Protein AF-A0A524A726-F1 (afdb_monomer_lite)

Radius of gyration: 12.78 Å; chains: 1; bounding box: 29×27×36 Å

Structure (mmCIF, N/CA/C/O backbone):
data_AF-A0A524A726-F1
#
_entry.id   AF-A0A524A726-F1
#
loop_
_atom_site.group_PDB
_atom_site.id
_atom_site.type_symbol
_atom_site.label_atom_id
_atom_site.label_alt_id
_atom_site.label_comp_id
_atom_site.label_asym_id
_atom_site.label_entity_id
_atom_site.label_seq_id
_atom_site.pdbx_PDB_ins_code
_atom_site.Cartn_x
_atom_site.Cartn_y
_atom_site.Cartn_z
_atom_site.occupancy
_atom_site.B_iso_or_equiv
_atom_site.auth_seq_id
_atom_site.auth_comp_id
_atom_site.auth_asym_id
_atom_site.auth_atom_id
_atom_site.pdbx_PDB_model_num
ATOM 1 N N . MET A 1 1 ? -16.306 0.567 -4.674 1.00 69.06 1 MET A N 1
ATOM 2 C CA . MET A 1 1 ? -15.449 -0.622 -4.891 1.00 69.06 1 MET A CA 1
ATOM 3 C C . MET A 1 1 ? -14.957 -1.113 -3.541 1.00 69.06 1 MET A C 1
ATOM 5 O O . MET A 1 1 ? -14.835 -0.290 -2.642 1.00 69.06 1 MET A O 1
ATOM 9 N N . ARG A 1 2 ? -14.748 -2.424 -3.385 1.00 92.62 2 ARG A N 1
ATOM 10 C CA . ARG A 1 2 ? -14.305 -3.052 -2.129 1.00 92.62 2 ARG A CA 1
ATOM 11 C C . ARG A 1 2 ? -12.789 -2.890 -1.962 1.00 92.62 2 ARG A C 1
ATOM 13 O O . ARG A 1 2 ? -12.077 -2.909 -2.963 1.00 92.62 2 ARG A O 1
ATOM 20 N N . LEU A 1 3 ? -12.311 -2.739 -0.728 1.00 97.06 3 LEU A N 1
ATOM 21 C CA . LEU A 1 3 ? -10.880 -2.782 -0.417 1.00 97.06 3 LEU A CA 1
ATOM 22 C C . LEU A 1 3 ? -10.323 -4.203 -0.638 1.00 97.06 3 LEU A C 1
ATOM 24 O O . LEU A 1 3 ? -11.043 -5.177 -0.389 1.00 97.06 3 LEU A O 1
ATOM 28 N N . PRO A 1 4 ? -9.075 -4.350 -1.118 1.00 97.31 4 PRO A N 1
ATOM 29 C CA . PRO A 1 4 ? -8.461 -5.663 -1.245 1.00 97.31 4 PRO A CA 1
ATOM 30 C C . PRO A 1 4 ? -8.138 -6.216 0.144 1.00 97.31 4 PRO A C 1
ATOM 32 O O . PRO 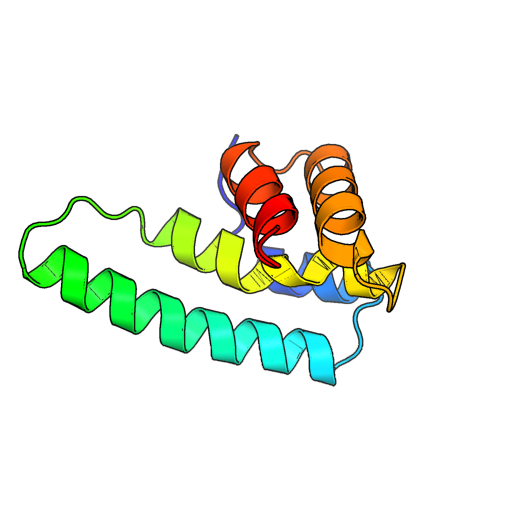A 1 4 ? -7.522 -5.538 0.965 1.00 97.31 4 PRO A O 1
ATOM 35 N N . GLY A 1 5 ? -8.518 -7.467 0.398 1.00 97.69 5 GLY A N 1
ATOM 36 C CA . GLY A 1 5 ? -8.083 -8.164 1.610 1.00 97.69 5 GLY A CA 1
ATOM 37 C C . GLY A 1 5 ? -6.595 -8.525 1.545 1.00 97.69 5 GLY A C 1
ATOM 38 O O . GLY A 1 5 ? -5.999 -8.551 0.467 1.00 97.69 5 GLY A O 1
ATOM 39 N N . ARG A 1 6 ? -5.993 -8.898 2.681 1.00 98.19 6 ARG A N 1
ATOM 40 C CA . ARG A 1 6 ? -4.563 -9.250 2.770 1.00 98.19 6 ARG A CA 1
ATOM 41 C C . ARG A 1 6 ? -4.086 -10.220 1.683 1.00 98.19 6 ARG A C 1
ATOM 43 O O . ARG A 1 6 ? -3.090 -9.964 1.013 1.00 98.19 6 ARG A O 1
ATOM 50 N N . GLY A 1 7 ? -4.789 -11.338 1.493 1.00 98.19 7 GLY A N 1
ATOM 51 C CA . GLY A 1 7 ? -4.412 -12.344 0.492 1.00 98.19 7 GLY A CA 1
ATOM 52 C C . GLY A 1 7 ? -4.449 -11.808 -0.942 1.00 98.19 7 GLY A C 1
ATOM 53 O O . GLY A 1 7 ? -3.565 -12.116 -1.739 1.00 98.19 7 GLY A O 1
ATOM 54 N N . GLU A 1 8 ? -5.432 -10.959 -1.247 1.00 98.31 8 GLU A N 1
ATOM 55 C CA . GLU A 1 8 ? -5.577 -10.296 -2.545 1.00 98.31 8 GLU A CA 1
ATOM 56 C C . GLU A 1 8 ? -4.445 -9.287 -2.770 1.00 98.31 8 GLU A C 1
ATOM 58 O O . GLU A 1 8 ? -3.775 -9.345 -3.798 1.00 98.31 8 GLU A O 1
ATOM 63 N N . ALA A 1 9 ? -4.141 -8.447 -1.776 1.00 98.62 9 ALA A N 1
ATOM 64 C CA . ALA A 1 9 ? -3.034 -7.494 -1.831 1.00 98.62 9 ALA A CA 1
ATOM 65 C C . ALA A 1 9 ? -1.673 -8.188 -2.043 1.00 98.62 9 ALA A C 1
ATOM 67 O O . ALA A 1 9 ? -0.890 -7.791 -2.907 1.00 98.62 9 ALA A O 1
ATOM 68 N N . LEU A 1 10 ? -1.408 -9.283 -1.324 1.00 98.62 10 LEU A N 1
ATOM 69 C CA . LEU A 1 10 ? -0.190 -10.078 -1.516 1.00 98.62 10 LEU A CA 1
ATOM 70 C C . LEU A 1 10 ? -0.148 -10.764 -2.888 1.00 98.62 10 LEU A C 1
ATOM 72 O O . LEU A 1 10 ? 0.928 -10.899 -3.474 1.00 98.62 10 LEU A O 1
ATOM 76 N N . GLY A 1 11 ? -1.299 -11.199 -3.403 1.00 98.62 11 GLY A N 1
ATOM 77 C CA . GLY A 1 11 ? -1.432 -11.723 -4.761 1.00 98.62 11 GLY A CA 1
ATOM 78 C C . GLY A 1 11 ? -1.100 -10.668 -5.817 1.00 98.62 11 GLY A C 1
ATOM 79 O O . GLY A 1 11 ? -0.351 -10.959 -6.748 1.00 98.62 11 GLY A O 1
ATOM 80 N N . ILE A 1 12 ? -1.573 -9.434 -5.624 1.00 98.62 12 ILE A N 1
ATOM 81 C CA . ILE A 1 12 ? -1.292 -8.290 -6.499 1.00 98.62 12 ILE A CA 1
ATOM 82 C C . ILE A 1 12 ? 0.210 -7.991 -6.543 1.00 98.62 12 ILE A C 1
ATOM 84 O O . ILE A 1 12 ? 0.765 -7.901 -7.636 1.00 98.62 12 ILE A O 1
ATOM 88 N N . LEU A 1 13 ? 0.896 -7.911 -5.395 1.00 98.69 13 LEU A N 1
ATOM 89 C CA . LEU A 1 13 ? 2.351 -7.681 -5.363 1.00 98.69 13 LEU A CA 1
ATOM 90 C C . LEU A 1 13 ? 3.118 -8.759 -6.140 1.00 98.69 13 LEU A C 1
ATOM 92 O O . LEU A 1 13 ? 3.993 -8.450 -6.948 1.00 98.69 13 LEU A O 1
ATOM 96 N N . ARG A 1 14 ? 2.780 -10.036 -5.919 1.00 98.50 14 ARG A N 1
ATOM 97 C CA . ARG A 1 14 ? 3.429 -11.159 -6.616 1.00 98.50 14 ARG A CA 1
ATOM 98 C C . ARG A 1 14 ? 3.141 -11.120 -8.117 1.00 98.50 14 ARG A C 1
ATOM 100 O O . ARG A 1 14 ? 4.063 -11.286 -8.909 1.00 98.50 14 ARG A O 1
ATOM 107 N N . GLY A 1 15 ? 1.889 -10.870 -8.502 1.00 98.38 15 GLY A N 1
ATOM 108 C CA . GLY A 1 15 ? 1.470 -10.750 -9.901 1.00 98.38 15 GLY A CA 1
ATOM 109 C C . GLY A 1 15 ? 2.096 -9.553 -10.621 1.00 98.38 15 GLY A C 1
ATOM 110 O O . GLY A 1 15 ? 2.336 -9.620 -11.822 1.00 98.38 15 GLY A O 1
ATOM 111 N N . ALA A 1 16 ? 2.426 -8.490 -9.886 1.00 97.56 16 ALA A N 1
ATOM 112 C CA . ALA A 1 16 ? 3.133 -7.320 -10.394 1.00 97.56 16 ALA A CA 1
ATOM 113 C C . ALA A 1 16 ? 4.646 -7.533 -10.578 1.00 97.56 16 ALA A C 1
ATOM 115 O O . ALA A 1 16 ? 5.313 -6.644 -11.098 1.00 97.56 16 ALA A O 1
ATOM 116 N N . GLY A 1 17 ? 5.194 -8.682 -10.165 1.00 97.69 17 GLY A N 1
ATOM 117 C CA . GLY A 1 17 ? 6.623 -8.982 -10.273 1.00 97.69 17 GLY A CA 1
ATOM 118 C C . GLY A 1 17 ? 7.464 -8.522 -9.079 1.00 97.69 17 GLY A C 1
ATOM 119 O O . GLY A 1 17 ? 8.692 -8.577 -9.150 1.00 97.69 17 GLY A O 1
ATOM 120 N N . CYS A 1 18 ? 6.850 -8.100 -7.966 1.00 98.12 18 CYS A N 1
ATOM 121 C CA . CYS A 1 18 ? 7.601 -7.744 -6.763 1.00 98.12 18 CYS A CA 1
ATOM 122 C C . CYS A 1 18 ? 8.344 -8.970 -6.206 1.00 98.12 18 CYS A C 1
ATOM 124 O O . CYS A 1 18 ? 7.758 -10.024 -5.942 1.00 98.12 18 CYS A O 1
ATOM 126 N N . GLY A 1 19 ? 9.653 -8.822 -5.987 1.00 97.56 19 GLY A N 1
ATOM 127 C CA . GLY A 1 19 ? 10.483 -9.879 -5.413 1.00 97.56 19 GLY A CA 1
ATOM 128 C C . GLY A 1 19 ? 10.069 -10.247 -3.984 1.00 97.56 19 GLY A C 1
ATOM 129 O O . GLY A 1 19 ? 9.470 -9.449 -3.264 1.00 97.56 19 GLY A O 1
ATOM 130 N N . ARG A 1 20 ? 10.450 -11.450 -3.526 1.00 98.00 20 ARG A N 1
ATOM 131 C CA . ARG A 1 20 ? 10.097 -11.950 -2.177 1.00 98.00 20 ARG A CA 1
ATOM 132 C C . ARG A 1 20 ? 10.484 -10.988 -1.048 1.00 98.00 20 ARG A C 1
ATOM 134 O O . ARG A 1 20 ? 9.751 -10.898 -0.073 1.00 98.00 20 ARG A O 1
ATOM 141 N N . GLY A 1 21 ? 11.609 -10.282 -1.190 1.00 98.38 21 GLY A N 1
ATOM 142 C CA . GLY A 1 21 ? 12.056 -9.285 -0.215 1.00 98.38 21 GLY A CA 1
ATOM 143 C C . GLY A 1 21 ? 11.111 -8.087 -0.104 1.00 98.38 21 GLY A C 1
ATOM 144 O O . GLY A 1 21 ? 10.810 -7.671 1.006 1.00 98.38 21 GLY A O 1
ATOM 145 N N . VAL A 1 22 ? 10.583 -7.595 -1.232 1.00 98.25 22 VAL A N 1
ATOM 146 C CA . VAL A 1 22 ? 9.588 -6.507 -1.253 1.00 98.25 22 VAL A CA 1
ATOM 147 C C . VAL A 1 22 ? 8.283 -6.977 -0.623 1.00 98.25 22 VAL A C 1
ATOM 149 O O . VAL A 1 22 ? 7.755 -6.307 0.251 1.00 98.25 22 VAL A O 1
ATOM 152 N N . VAL A 1 23 ? 7.796 -8.166 -0.999 1.00 98.69 23 VAL A N 1
ATOM 153 C CA . VAL A 1 23 ? 6.565 -8.725 -0.413 1.00 98.69 23 VAL A CA 1
ATOM 154 C C . VAL A 1 23 ? 6.697 -8.859 1.107 1.00 98.69 23 VAL A C 1
ATOM 156 O O . VAL A 1 23 ? 5.820 -8.408 1.835 1.00 98.69 23 VAL A O 1
ATOM 159 N N . PHE A 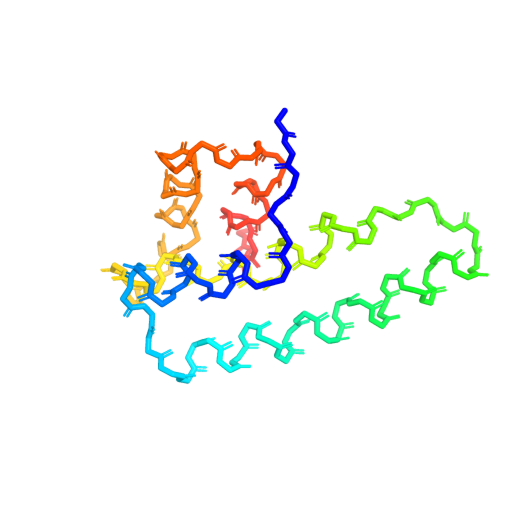1 24 ? 7.815 -9.413 1.587 1.00 98.62 24 PHE A N 1
ATOM 160 C CA . PHE A 1 24 ? 8.079 -9.543 3.020 1.00 98.62 24 PHE A CA 1
ATOM 161 C C . PHE A 1 24 ? 8.174 -8.181 3.723 1.00 98.62 24 PHE A C 1
ATOM 163 O O . PHE A 1 24 ? 7.615 -8.009 4.803 1.00 98.62 24 PHE A O 1
ATOM 170 N N . HIS A 1 25 ? 8.840 -7.201 3.107 1.00 98.38 25 HIS A N 1
ATOM 171 C CA . HIS A 1 25 ? 8.892 -5.824 3.606 1.00 98.38 25 HIS A CA 1
ATOM 172 C C . HIS A 1 25 ? 7.488 -5.230 3.764 1.00 98.38 25 HIS A C 1
ATOM 174 O O . HIS A 1 25 ? 7.138 -4.784 4.855 1.00 98.38 25 HIS A O 1
ATOM 180 N N . CYS A 1 26 ? 6.646 -5.311 2.732 1.00 98.56 26 CYS A N 1
ATOM 181 C CA . CYS A 1 26 ? 5.269 -4.825 2.791 1.00 98.56 26 CYS A CA 1
ATOM 182 C C . CYS A 1 26 ? 4.450 -5.511 3.897 1.00 98.56 26 CYS A C 1
ATOM 184 O O . CYS A 1 26 ? 3.690 -4.845 4.597 1.00 98.56 26 CYS A O 1
ATOM 186 N N . GLU A 1 27 ? 4.628 -6.821 4.107 1.00 98.62 27 GLU A N 1
ATOM 187 C CA . GLU A 1 27 ? 3.977 -7.542 5.209 1.00 98.62 27 GLU A CA 1
ATOM 188 C C . GLU A 1 27 ? 4.391 -7.006 6.583 1.00 98.62 27 GLU A C 1
ATOM 190 O O . GLU A 1 27 ? 3.528 -6.787 7.434 1.00 98.62 27 GLU A O 1
ATOM 195 N N . ARG A 1 28 ? 5.689 -6.755 6.797 1.00 98.75 28 ARG A N 1
ATOM 196 C CA . ARG A 1 28 ? 6.207 -6.181 8.051 1.00 98.75 28 ARG A CA 1
ATOM 197 C C . ARG A 1 28 ? 5.708 -4.754 8.277 1.00 98.75 28 ARG A C 1
ATOM 199 O O . ARG A 1 28 ? 5.342 -4.408 9.398 1.00 98.75 28 ARG A O 1
ATOM 206 N N . VAL A 1 29 ? 5.659 -3.934 7.226 1.00 98.50 29 VAL A N 1
ATOM 207 C CA . VAL A 1 29 ? 5.109 -2.571 7.304 1.00 98.50 29 VAL A CA 1
ATOM 208 C C . VAL A 1 29 ? 3.626 -2.612 7.669 1.00 98.50 29 VAL A C 1
ATOM 210 O O . VAL A 1 29 ? 3.208 -1.859 8.544 1.00 98.50 29 VAL A O 1
ATOM 213 N N . ALA A 1 30 ? 2.845 -3.521 7.079 1.00 98.69 30 ALA A N 1
ATOM 214 C CA . ALA A 1 30 ? 1.431 -3.684 7.410 1.00 98.69 30 ALA A CA 1
ATOM 215 C C . ALA A 1 30 ? 1.205 -4.088 8.876 1.00 98.69 30 ALA A C 1
ATOM 217 O O . ALA A 1 30 ? 0.322 -3.535 9.527 1.00 98.69 30 ALA A O 1
ATOM 218 N N . GLU A 1 31 ? 2.033 -4.982 9.428 1.00 98.69 31 GLU A N 1
ATOM 219 C CA . GLU A 1 31 ? 1.985 -5.348 10.853 1.00 98.69 31 GLU A CA 1
ATOM 220 C C . GLU A 1 31 ? 2.215 -4.130 11.765 1.00 98.69 31 GLU A C 1
ATOM 222 O O . GLU A 1 31 ? 1.473 -3.909 12.725 1.00 98.69 31 GLU A O 1
ATOM 227 N N . VAL A 1 32 ? 3.218 -3.302 11.451 1.00 98.81 32 VAL A N 1
ATOM 228 C CA . VAL A 1 32 ? 3.510 -2.083 12.220 1.00 98.81 32 VAL A CA 1
ATOM 229 C C . VAL A 1 32 ? 2.397 -1.046 12.063 1.00 98.81 32 VAL A C 1
ATOM 231 O O . VAL A 1 32 ? 1.971 -0.463 13.060 1.00 98.81 32 VAL A O 1
ATOM 234 N N . ALA A 1 33 ? 1.905 -0.836 10.841 1.00 98.62 33 ALA A N 1
ATOM 235 C CA . ALA A 1 33 ? 0.849 0.125 10.544 1.00 98.62 33 ALA A CA 1
ATOM 236 C C . ALA A 1 33 ? -0.455 -0.221 11.275 1.00 98.62 33 ALA A C 1
ATOM 238 O O . ALA A 1 33 ? -1.053 0.653 11.897 1.00 98.62 33 ALA A O 1
ATOM 239 N N . LEU A 1 34 ? -0.853 -1.498 11.277 1.00 98.69 34 LEU A N 1
ATOM 240 C CA . LEU A 1 34 ? -2.035 -1.966 12.001 1.00 98.69 34 LEU A CA 1
ATOM 241 C C . LEU A 1 34 ? -1.896 -1.819 13.515 1.00 98.69 34 LEU A C 1
ATOM 243 O O . LEU A 1 34 ? -2.866 -1.458 14.177 1.00 98.69 34 LEU A O 1
ATOM 247 N N . ARG A 1 35 ? -0.701 -2.047 14.074 1.00 98.75 35 ARG A N 1
ATOM 248 C CA . ARG A 1 35 ? -0.457 -1.814 15.503 1.00 98.75 35 ARG A CA 1
ATOM 249 C C . ARG A 1 35 ? -0.664 -0.344 15.870 1.00 98.75 35 ARG A C 1
ATOM 251 O O . ARG A 1 35 ? -1.408 -0.058 16.801 1.00 98.75 35 ARG A O 1
ATOM 258 N N . ILE A 1 36 ? -0.062 0.572 15.111 1.00 98.69 36 ILE A N 1
ATOM 259 C CA . ILE A 1 36 ? -0.211 2.020 15.330 1.00 98.69 36 ILE A CA 1
ATOM 260 C C . ILE A 1 36 ? -1.678 2.436 15.170 1.00 98.69 36 ILE A C 1
ATOM 262 O O . ILE A 1 36 ? -2.228 3.130 16.021 1.00 98.69 36 ILE A O 1
ATOM 266 N N . ALA A 1 37 ? -2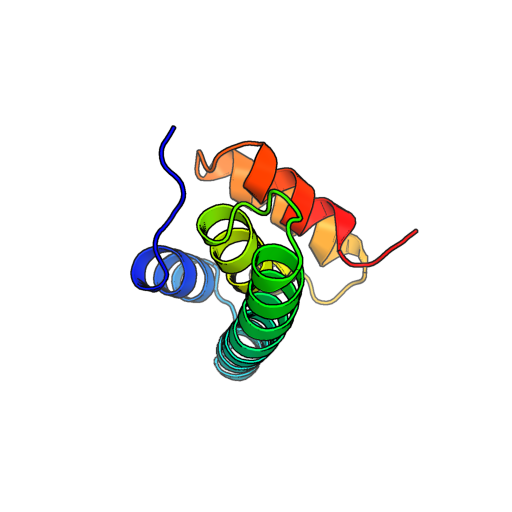.330 1.989 14.097 1.00 98.50 37 ALA A N 1
ATOM 267 C CA . ALA A 1 37 ? -3.726 2.302 13.826 1.00 98.50 37 ALA A CA 1
ATOM 268 C C . ALA A 1 37 ? -4.668 1.767 14.918 1.00 98.50 37 ALA A C 1
ATOM 270 O O . ALA A 1 37 ? -5.599 2.464 15.315 1.00 98.50 37 ALA A O 1
ATOM 271 N N . GLY A 1 38 ? -4.397 0.571 15.448 1.00 98.50 38 GLY A N 1
ATOM 272 C CA . GLY A 1 38 ? -5.136 -0.012 16.567 1.00 98.50 38 GLY A CA 1
ATOM 273 C C . GLY A 1 38 ? -4.953 0.759 17.876 1.00 98.50 38 GLY A C 1
ATOM 274 O O . GLY A 1 38 ? -5.929 0.988 18.585 1.00 98.50 38 GLY A O 1
ATOM 275 N N . GLU A 1 39 ? -3.733 1.213 18.181 1.00 98.56 39 GLU A N 1
ATOM 276 C CA . GLU A 1 39 ? -3.465 2.073 19.344 1.00 98.56 39 GLU A CA 1
ATOM 277 C C . GLU A 1 39 ? -4.216 3.413 19.238 1.00 98.56 39 GLU A C 1
ATOM 279 O O . GLU A 1 39 ? -4.835 3.852 20.208 1.00 98.56 39 GLU A O 1
ATOM 284 N N . LEU A 1 40 ? -4.235 4.028 18.049 1.00 98.56 40 LEU A N 1
ATOM 285 C CA . LEU A 1 40 ? -4.988 5.260 17.787 1.00 98.56 40 LEU A CA 1
ATOM 286 C C . LEU A 1 40 ? -6.502 5.047 17.911 1.00 98.56 40 LEU A C 1
ATOM 288 O O . LEU A 1 40 ? -7.185 5.833 18.572 1.00 98.56 40 LEU A O 1
ATOM 292 N N . ALA A 1 41 ? -7.028 3.964 17.339 1.00 97.94 41 ALA A N 1
ATOM 293 C CA . ALA A 1 41 ? -8.435 3.607 17.491 1.00 97.94 41 ALA A CA 1
ATOM 294 C C . ALA A 1 41 ? -8.809 3.392 18.969 1.00 97.94 41 ALA A C 1
ATOM 296 O O . ALA A 1 41 ? -9.856 3.853 19.424 1.00 97.94 41 ALA A O 1
ATOM 297 N N . GLY A 1 42 ? -7.919 2.770 19.749 1.00 97.62 42 GLY A N 1
ATOM 298 C CA . GLY A 1 42 ? -8.109 2.523 21.179 1.00 97.62 42 GLY A CA 1
ATOM 299 C C . GLY A 1 42 ? -8.206 3.785 22.043 1.00 97.62 42 GLY A C 1
ATOM 300 O O . GLY A 1 42 ? -8.820 3.736 23.108 1.00 97.62 42 GLY A O 1
ATOM 301 N N . VAL A 1 43 ? -7.654 4.918 21.592 1.00 97.75 43 VAL A N 1
ATOM 302 C CA . VAL A 1 43 ? -7.752 6.216 22.291 1.00 97.75 43 VAL A CA 1
ATOM 303 C C . VAL A 1 43 ? -8.814 7.149 21.692 1.00 97.75 43 VAL A C 1
ATOM 305 O O . VAL A 1 43 ? -8.876 8.323 22.052 1.00 97.75 43 VAL A O 1
ATOM 308 N N . GLY A 1 44 ? -9.681 6.623 20.819 1.00 97.56 44 GLY A N 1
ATOM 309 C CA . GLY A 1 44 ? -10.875 7.311 20.323 1.00 97.56 44 GLY A CA 1
ATOM 310 C C . GLY A 1 44 ? -10.736 7.986 18.958 1.00 97.56 44 GLY A C 1
ATOM 311 O O . GLY A 1 44 ? -11.641 8.722 18.571 1.00 97.56 44 GLY A O 1
ATOM 312 N N . PHE A 1 45 ? -9.646 7.756 18.217 1.00 98.25 45 PHE A N 1
ATOM 313 C CA . PHE A 1 45 ? -9.561 8.209 16.825 1.00 98.25 45 PHE A CA 1
ATOM 314 C C . PHE A 1 45 ? -10.367 7.290 15.901 1.00 98.25 45 PHE A C 1
ATOM 316 O O . PHE A 1 45 ? -10.287 6.067 15.995 1.00 98.25 45 PHE A O 1
ATOM 323 N N . GLU A 1 46 ? -11.095 7.872 14.950 1.00 97.88 46 GLU A N 1
ATOM 324 C CA . GLU A 1 46 ? -11.702 7.106 13.862 1.00 97.88 46 GLU A CA 1
ATOM 325 C C . GLU A 1 46 ? -10.622 6.733 12.838 1.00 97.88 46 GLU A C 1
ATOM 327 O O . GLU A 1 46 ? -10.076 7.595 12.146 1.00 97.88 46 GLU A O 1
ATOM 332 N N . VAL A 1 47 ? -10.292 5.442 12.759 1.00 97.50 47 VAL A N 1
ATOM 333 C CA . VAL A 1 47 ? -9.272 4.909 11.847 1.00 97.50 47 VAL A CA 1
ATOM 334 C C . VAL A 1 47 ? -9.842 3.729 11.068 1.00 97.50 47 VAL A C 1
ATOM 336 O O . VAL A 1 47 ? -10.324 2.761 11.653 1.00 97.50 47 VAL A O 1
ATOM 339 N N . ASP A 1 48 ? -9.753 3.790 9.741 1.00 97.81 48 ASP A N 1
ATOM 340 C CA . ASP A 1 48 ? -10.125 2.685 8.854 1.00 97.81 48 ASP A CA 1
ATOM 341 C C . ASP A 1 48 ? -8.974 1.668 8.771 1.00 97.81 48 ASP A C 1
ATOM 343 O O . ASP A 1 48 ? -8.008 1.846 8.023 1.00 97.81 48 ASP A O 1
ATOM 347 N N . LEU A 1 49 ? -9.060 0.604 9.575 1.00 98.12 49 LEU A N 1
ATOM 348 C CA . LEU A 1 49 ? -8.028 -0.435 9.654 1.00 98.12 49 LEU A CA 1
ATOM 349 C C . LEU A 1 49 ? -7.872 -1.224 8.347 1.00 98.12 49 LEU A C 1
ATOM 351 O O . LEU A 1 49 ? -6.758 -1.638 8.022 1.00 98.12 49 LEU A O 1
ATOM 355 N N . GLU A 1 50 ? -8.952 -1.412 7.586 1.00 98.00 50 GLU A N 1
ATOM 356 C CA . GLU A 1 50 ? -8.901 -2.133 6.311 1.00 98.00 50 GLU A CA 1
ATOM 357 C C . GLU A 1 50 ? -8.146 -1.311 5.263 1.00 98.00 50 GLU A C 1
ATOM 359 O O . GLU A 1 50 ? -7.302 -1.840 4.534 1.00 98.00 50 GLU A O 1
ATOM 364 N N . LEU A 1 51 ? -8.392 0.003 5.216 1.00 98.38 51 LEU A N 1
ATOM 365 C CA . LEU A 1 51 ? -7.659 0.905 4.331 1.00 98.38 51 LEU A CA 1
ATOM 366 C C . LEU A 1 51 ? -6.182 1.015 4.734 1.00 98.38 51 LEU A C 1
ATOM 368 O O . LEU A 1 51 ? -5.318 1.059 3.854 1.00 98.38 51 LEU A O 1
ATOM 372 N N . VAL A 1 52 ? -5.885 1.036 6.039 1.00 98.62 52 VAL A N 1
ATOM 373 C CA . VAL A 1 52 ? -4.504 1.021 6.549 1.00 98.62 52 VAL A CA 1
ATOM 374 C C . VAL A 1 52 ? -3.779 -0.246 6.105 1.00 98.62 52 VAL A C 1
ATOM 376 O O . VAL A 1 52 ? -2.680 -0.142 5.558 1.00 98.62 52 VAL A O 1
ATOM 379 N N . GLU A 1 53 ? -4.377 -1.429 6.283 1.00 98.69 53 GLU A N 1
ATOM 380 C CA . GLU A 1 53 ? -3.743 -2.684 5.866 1.00 98.69 53 GLU A CA 1
ATOM 381 C C . GLU A 1 53 ? -3.538 -2.724 4.347 1.00 98.69 53 GLU A C 1
ATOM 383 O O . GLU A 1 53 ? -2.428 -2.996 3.883 1.00 98.69 53 GLU A O 1
ATOM 388 N N . ALA A 1 54 ? -4.570 -2.398 3.563 1.00 98.62 54 ALA A N 1
ATOM 389 C CA . ALA A 1 54 ? -4.485 -2.397 2.105 1.00 98.62 54 ALA A CA 1
ATOM 390 C C . ALA A 1 54 ? -3.413 -1.422 1.588 1.00 98.62 54 ALA A C 1
ATOM 392 O O . ALA A 1 54 ? -2.603 -1.786 0.732 1.00 98.62 54 ALA A O 1
ATOM 393 N N . GLY A 1 55 ? -3.381 -0.197 2.122 1.00 98.44 55 GLY A N 1
ATOM 394 C CA . GLY A 1 55 ? -2.392 0.816 1.764 1.00 98.44 55 GLY A CA 1
ATOM 395 C C . GLY A 1 55 ? -0.971 0.399 2.139 1.00 98.44 55 GLY A C 1
ATOM 396 O O . GLY A 1 55 ? -0.065 0.516 1.317 1.00 98.44 55 GLY A O 1
ATOM 397 N N . ALA A 1 56 ? -0.775 -0.147 3.341 1.00 98.62 56 ALA A N 1
ATOM 398 C CA . ALA A 1 56 ? 0.533 -0.592 3.814 1.00 98.62 56 ALA A CA 1
ATOM 399 C C . ALA A 1 56 ? 1.068 -1.800 3.031 1.00 98.62 56 ALA A C 1
ATOM 401 O O . ALA A 1 56 ? 2.252 -1.839 2.693 1.00 98.62 56 ALA A O 1
ATOM 402 N N . LEU A 1 57 ? 0.211 -2.766 2.687 1.00 98.81 57 LEU A N 1
ATOM 403 C CA . LEU A 1 57 ? 0.609 -3.910 1.867 1.00 98.81 57 LEU A CA 1
ATOM 404 C C . LEU A 1 57 ? 0.983 -3.483 0.445 1.00 98.81 57 LEU A C 1
ATOM 406 O O . LEU A 1 57 ? 1.927 -4.017 -0.123 1.00 98.81 57 LEU A O 1
ATOM 410 N N . LEU A 1 58 ? 0.267 -2.524 -0.138 1.00 98.75 58 LEU A N 1
ATOM 411 C CA . LEU A 1 58 ? 0.447 -2.159 -1.544 1.00 98.75 58 LEU A CA 1
ATOM 412 C C . LEU A 1 58 ? 1.375 -0.962 -1.775 1.00 98.75 58 LEU A C 1
ATOM 414 O O . LEU A 1 58 ? 1.624 -0.642 -2.935 1.00 98.75 58 LEU A O 1
ATOM 418 N N . HIS A 1 59 ? 1.902 -0.315 -0.727 1.00 98.56 59 HIS A N 1
ATOM 419 C CA . HIS A 1 59 ? 2.665 0.938 -0.857 1.00 98.56 59 HIS A CA 1
ATOM 420 C C . HIS A 1 59 ? 3.827 0.853 -1.860 1.00 98.56 59 HIS A C 1
ATOM 422 O O . HIS A 1 59 ? 4.082 1.794 -2.603 1.00 98.56 59 HIS A O 1
ATOM 428 N N . ASP A 1 60 ? 4.472 -0.309 -1.935 1.00 98.44 60 ASP A N 1
ATOM 429 C CA . ASP A 1 60 ? 5.636 -0.579 -2.778 1.00 98.44 60 ASP A CA 1
ATOM 430 C C . ASP A 1 60 ? 5.269 -1.295 -4.100 1.00 98.44 60 ASP A C 1
ATOM 432 O O . ASP A 1 60 ? 6.132 -1.856 -4.773 1.00 98.44 60 ASP A O 1
ATOM 436 N N . LEU A 1 61 ? 3.994 -1.296 -4.520 1.00 98.62 61 LEU A N 1
ATOM 437 C CA . LEU A 1 61 ? 3.527 -1.979 -5.741 1.00 98.62 61 LEU A CA 1
ATOM 438 C C . LEU A 1 61 ? 4.339 -1.602 -6.996 1.00 98.62 61 LEU A C 1
ATOM 440 O O . LEU A 1 61 ? 4.626 -2.459 -7.835 1.00 98.62 61 LEU A O 1
ATOM 444 N N . GLY A 1 62 ? 4.764 -0.341 -7.111 1.00 98.38 62 GLY A N 1
ATOM 445 C CA . GLY A 1 62 ? 5.580 0.125 -8.235 1.00 98.38 62 GLY A CA 1
ATOM 446 C C . GLY A 1 62 ? 6.962 -0.528 -8.327 1.00 98.38 62 GLY A C 1
ATOM 447 O O . GLY A 1 62 ? 7.567 -0.504 -9.400 1.00 98.38 62 GLY A O 1
ATOM 448 N N . ARG A 1 63 ? 7.446 -1.191 -7.263 1.00 98.25 63 ARG A N 1
ATOM 449 C CA . ARG A 1 63 ? 8.695 -1.976 -7.273 1.00 98.25 63 ARG A CA 1
ATOM 450 C C . ARG A 1 63 ? 8.663 -3.171 -8.216 1.00 98.25 63 ARG A C 1
ATOM 452 O O . ARG A 1 63 ? 9.723 -3.688 -8.556 1.00 98.25 63 ARG A O 1
ATOM 459 N N . GLY A 1 64 ? 7.479 -3.578 -8.672 1.00 97.25 64 GLY A N 1
ATOM 460 C CA . GLY A 1 64 ? 7.323 -4.544 -9.757 1.00 97.25 64 GLY A CA 1
ATOM 461 C C . GLY A 1 64 ? 7.726 -4.003 -11.136 1.00 97.25 64 GLY A C 1
ATOM 462 O O . GLY A 1 64 ? 7.906 -4.780 -12.069 1.00 97.25 64 GLY A O 1
ATOM 463 N N . ARG A 1 65 ? 7.882 -2.678 -11.281 1.00 97.19 65 ARG A N 1
ATOM 464 C CA . ARG A 1 65 ? 8.218 -2.014 -12.553 1.00 97.19 65 ARG A CA 1
ATOM 465 C C . ARG A 1 65 ? 9.473 -1.147 -12.496 1.00 97.19 65 ARG A C 1
ATOM 467 O O . ARG A 1 65 ? 10.207 -1.102 -13.476 1.00 97.19 65 ARG A O 1
ATOM 474 N N . THR A 1 66 ? 9.718 -0.452 -11.387 1.00 97.00 66 THR A N 1
ATOM 475 C CA . THR A 1 66 ? 10.846 0.480 -11.238 1.00 97.00 66 THR A CA 1
ATOM 476 C C . THR A 1 66 ? 11.482 0.386 -9.851 1.00 97.00 66 THR A C 1
ATOM 478 O O . THR A 1 66 ? 10.817 0.176 -8.836 1.00 97.00 66 THR A O 1
ATOM 481 N N . HIS A 1 67 ? 12.797 0.584 -9.795 1.00 94.00 67 HIS A N 1
ATOM 482 C CA . HIS A 1 67 ? 13.557 0.696 -8.548 1.00 94.00 67 HIS A CA 1
ATOM 483 C C . HIS A 1 67 ? 13.864 2.156 -8.166 1.00 94.00 67 HIS A C 1
ATOM 485 O O . HIS A 1 67 ? 14.482 2.401 -7.130 1.00 94.00 67 HIS A O 1
ATOM 491 N N . GLY A 1 68 ? 13.408 3.131 -8.956 1.00 95.81 68 GLY A N 1
ATOM 492 C CA . GLY A 1 68 ? 13.588 4.555 -8.681 1.00 95.81 68 GLY A CA 1
ATOM 493 C C . GLY A 1 68 ? 12.623 5.114 -7.632 1.00 95.81 68 GLY A C 1
ATOM 494 O O . GLY A 1 68 ? 11.786 4.409 -7.061 1.00 95.81 68 GLY A O 1
ATOM 495 N N . VAL A 1 69 ? 12.752 6.412 -7.355 1.00 94.56 69 VAL A N 1
ATOM 496 C CA . VAL A 1 69 ? 11.840 7.164 -6.469 1.00 94.56 69 VAL A CA 1
ATOM 497 C C . VAL A 1 69 ? 10.431 7.248 -7.070 1.00 94.56 69 VAL A C 1
ATOM 499 O O . VAL A 1 69 ? 9.446 7.325 -6.356 1.00 94.56 69 VAL A O 1
ATOM 502 N N . ASP A 1 70 ? 10.302 7.127 -8.383 1.00 96.00 70 ASP A N 1
ATOM 503 C CA . ASP A 1 70 ? 9.035 7.118 -9.111 1.00 96.00 70 ASP A CA 1
ATOM 504 C C . ASP A 1 70 ? 8.132 5.905 -8.811 1.00 96.00 70 ASP A C 1
ATOM 506 O O . ASP A 1 70 ? 6.964 5.920 -9.195 1.00 96.00 70 ASP A O 1
ATOM 510 N N . HIS A 1 71 ? 8.610 4.879 -8.089 1.00 97.38 71 HIS A N 1
ATOM 511 C CA . HIS A 1 71 ? 7.799 3.701 -7.739 1.00 97.38 71 HIS A CA 1
ATOM 512 C C . HIS A 1 71 ? 6.503 4.036 -6.983 1.00 97.38 71 HIS A C 1
ATOM 514 O O . HIS A 1 71 ? 5.542 3.277 -7.090 1.00 97.38 71 HIS A O 1
ATOM 520 N N . GLY A 1 72 ? 6.441 5.161 -6.266 1.00 97.56 72 GLY A N 1
ATOM 521 C CA . GLY A 1 72 ? 5.198 5.651 -5.668 1.00 97.56 72 GLY A CA 1
ATOM 522 C C . GLY A 1 72 ? 4.177 5.987 -6.754 1.00 97.56 72 GLY A C 1
ATOM 523 O O . GLY A 1 72 ? 3.126 5.354 -6.835 1.00 97.56 72 GLY A O 1
ATOM 524 N N . VAL A 1 73 ? 4.523 6.914 -7.655 1.00 97.62 73 VAL A N 1
ATOM 525 C CA . VAL A 1 73 ? 3.661 7.348 -8.772 1.00 97.62 73 VAL A CA 1
ATOM 526 C C . VAL A 1 73 ? 3.276 6.172 -9.669 1.00 97.62 73 VAL A C 1
ATOM 528 O O .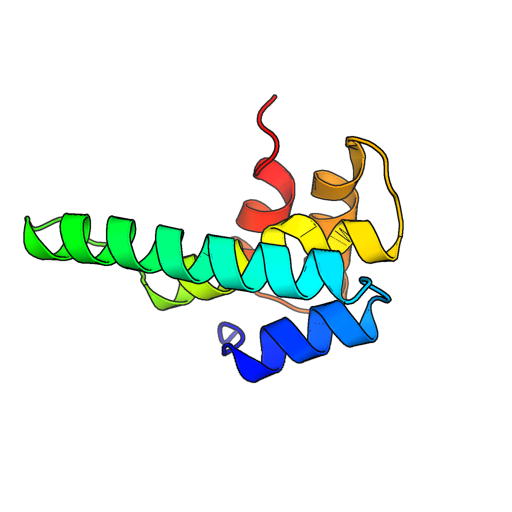 VAL A 1 73 ? 2.089 5.931 -9.890 1.00 97.62 73 VAL A O 1
ATOM 531 N N . VAL A 1 74 ? 4.260 5.373 -10.094 1.00 98.19 74 VAL A N 1
ATOM 532 C CA . VAL A 1 74 ? 4.033 4.174 -10.915 1.00 98.19 74 VAL A CA 1
ATOM 533 C C . VAL A 1 74 ? 3.130 3.173 -10.188 1.00 98.19 74 VAL A C 1
ATOM 535 O O . VAL A 1 74 ? 2.224 2.602 -10.792 1.00 98.19 74 VAL A O 1
ATOM 538 N N . GLY A 1 75 ? 3.325 2.976 -8.882 1.00 98.31 75 GLY A N 1
ATOM 539 C CA . GLY A 1 75 ? 2.476 2.116 -8.061 1.00 98.31 75 GLY A CA 1
ATOM 540 C C . GLY A 1 75 ? 1.032 2.620 -7.972 1.00 98.31 75 GLY A C 1
ATOM 541 O O . GLY A 1 75 ? 0.099 1.824 -8.079 1.00 98.31 75 GLY A O 1
ATOM 542 N N . GLY A 1 76 ? 0.833 3.933 -7.838 1.00 98.38 76 GLY A N 1
ATOM 543 C CA . GLY A 1 76 ? -0.490 4.561 -7.843 1.00 98.38 76 GLY A CA 1
ATOM 544 C C . GLY A 1 76 ? -1.222 4.378 -9.175 1.00 98.38 76 GLY A C 1
ATOM 545 O O . GLY A 1 76 ? -2.400 4.017 -9.198 1.00 98.38 76 GLY A O 1
ATOM 546 N N . GLU A 1 77 ? -0.527 4.563 -10.298 1.00 98.50 77 GLU A N 1
ATOM 547 C CA . GLU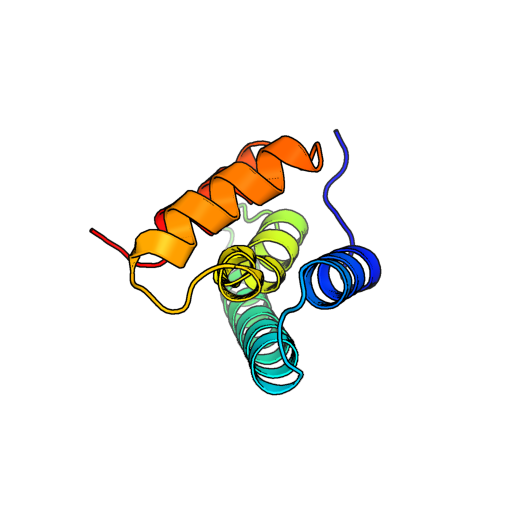 A 1 77 ? -1.064 4.287 -11.638 1.00 98.50 77 GLU A CA 1
ATOM 548 C C . GLU A 1 77 ? -1.419 2.807 -11.820 1.00 98.50 77 GLU A C 1
ATOM 550 O O . GLU A 1 77 ? -2.495 2.482 -12.326 1.00 98.50 77 GLU A O 1
ATOM 555 N N . MET A 1 78 ? -0.554 1.898 -11.357 1.00 98.50 78 MET A N 1
ATOM 556 C CA . MET A 1 78 ? -0.822 0.458 -11.371 1.00 98.50 78 MET A CA 1
ATOM 557 C C . MET A 1 78 ? -2.066 0.107 -10.554 1.00 98.50 78 MET A C 1
ATOM 559 O O . MET A 1 78 ? -2.915 -0.637 -11.038 1.00 98.50 78 MET A O 1
ATOM 563 N N . ALA A 1 79 ? -2.203 0.658 -9.346 1.00 98.38 79 ALA A N 1
ATOM 564 C CA . ALA A 1 79 ? -3.360 0.429 -8.489 1.00 98.38 79 ALA A CA 1
ATOM 565 C C . ALA A 1 79 ? -4.667 0.865 -9.173 1.00 98.38 79 ALA A C 1
ATOM 567 O O . ALA A 1 79 ? -5.639 0.107 -9.184 1.00 98.38 79 ALA A O 1
ATOM 568 N N . ARG A 1 80 ? -4.677 2.041 -9.816 1.00 98.38 80 ARG A N 1
ATOM 569 C CA . ARG A 1 80 ? -5.831 2.519 -10.600 1.00 98.38 80 ARG A CA 1
ATOM 570 C C . ARG A 1 80 ? -6.116 1.630 -11.807 1.00 98.38 80 ARG A C 1
ATOM 572 O O . ARG A 1 80 ? -7.269 1.289 -12.048 1.00 98.38 80 ARG A O 1
ATOM 579 N N . GLY A 1 81 ? -5.079 1.208 -12.530 1.00 98.12 81 GLY A N 1
ATOM 580 C CA . GLY A 1 81 ? -5.206 0.293 -13.668 1.00 98.12 81 GLY A CA 1
ATOM 581 C C . GLY A 1 81 ? -5.765 -1.085 -13.293 1.00 98.12 81 GLY A C 1
ATOM 582 O O . GLY A 1 81 ? -6.423 -1.721 -14.110 1.00 98.12 81 GLY A O 1
ATOM 583 N N . LEU A 1 82 ? -5.554 -1.524 -12.049 1.00 97.12 82 LEU A N 1
ATOM 584 C CA . LEU A 1 82 ? -6.130 -2.748 -11.481 1.00 97.12 82 LEU A CA 1
ATOM 585 C C . LEU A 1 82 ? -7.564 -2.562 -10.954 1.00 97.12 82 LEU A C 1
ATOM 587 O O . LEU A 1 82 ? -8.164 -3.522 -10.477 1.00 97.12 82 LEU A O 1
ATOM 591 N N . GLY A 1 83 ? -8.119 -1.348 -11.016 1.00 97.56 83 GLY A N 1
ATOM 592 C CA . GLY A 1 83 ? -9.444 -1.045 -10.477 1.00 97.56 83 GLY A CA 1
ATOM 593 C C . GLY A 1 83 ? -9.491 -1.014 -8.948 1.00 97.56 83 GLY A C 1
ATOM 594 O O . GLY A 1 83 ? -10.553 -1.221 -8.366 1.00 97.56 83 GLY A O 1
ATOM 595 N N . LEU A 1 84 ? -8.361 -0.778 -8.273 1.00 98.00 84 LEU A N 1
ATOM 596 C CA . LEU A 1 84 ? -8.364 -0.609 -6.822 1.00 98.00 84 LEU A CA 1
ATOM 597 C C . LEU A 1 84 ? -9.016 0.727 -6.429 1.00 98.00 84 LEU A C 1
ATOM 599 O O . LEU A 1 84 ? -8.955 1.695 -7.193 1.00 98.00 84 LEU A O 1
ATOM 603 N N . PRO A 1 85 ? -9.626 0.819 -5.231 1.00 98.06 85 PRO A N 1
ATOM 604 C CA . PRO A 1 85 ? -10.192 2.071 -4.746 1.00 98.06 85 PRO A CA 1
ATOM 605 C C . PRO A 1 85 ? -9.166 3.212 -4.740 1.00 98.06 85 PRO A C 1
ATOM 607 O O . PRO A 1 85 ? -8.018 3.025 -4.338 1.00 98.06 85 PRO A O 1
ATOM 610 N N . GLU A 1 86 ? -9.603 4.420 -5.102 1.00 97.94 86 GLU A N 1
ATOM 611 C CA . GLU A 1 86 ? -8.737 5.608 -5.177 1.00 97.94 86 GLU A CA 1
ATOM 612 C C . GLU A 1 86 ? -8.026 5.911 -3.847 1.00 97.94 86 GLU A C 1
ATOM 614 O O . GLU A 1 86 ? -6.889 6.374 -3.839 1.00 97.94 86 GLU A O 1
ATOM 619 N N . ALA A 1 87 ? -8.658 5.600 -2.711 1.00 97.81 87 ALA A N 1
ATOM 620 C CA . ALA A 1 87 ? -8.033 5.725 -1.397 1.00 97.81 87 ALA A CA 1
ATOM 621 C C . ALA A 1 87 ? -6.765 4.859 -1.270 1.00 97.81 87 ALA A C 1
ATOM 623 O O . ALA A 1 87 ? -5.749 5.341 -0.778 1.00 97.81 87 ALA A O 1
ATOM 624 N N . VAL A 1 88 ? -6.791 3.624 -1.786 1.00 98.31 88 VAL A N 1
ATOM 625 C CA . VAL A 1 88 ? -5.616 2.741 -1.830 1.00 98.31 88 VAL A CA 1
ATOM 626 C C . VAL A 1 88 ? -4.583 3.305 -2.797 1.00 98.31 88 VAL A C 1
ATOM 628 O O . VAL A 1 88 ? -3.424 3.455 -2.425 1.00 98.31 88 VAL A O 1
ATOM 631 N N . ALA A 1 89 ? -4.998 3.681 -4.012 1.00 98.38 89 ALA A N 1
ATOM 632 C CA . ALA A 1 89 ? -4.086 4.228 -5.015 1.00 98.38 89 ALA A CA 1
ATOM 633 C C . ALA A 1 89 ? -3.327 5.466 -4.507 1.00 98.38 89 ALA A C 1
ATOM 635 O O . ALA A 1 89 ? -2.118 5.563 -4.701 1.00 98.38 89 ALA A O 1
ATOM 636 N N . ARG A 1 90 ? -4.001 6.375 -3.790 1.00 97.75 90 ARG A N 1
ATOM 637 C CA . ARG A 1 90 ? -3.363 7.559 -3.189 1.00 97.75 90 ARG A CA 1
ATOM 638 C C . ARG A 1 90 ? -2.415 7.212 -2.048 1.00 97.75 90 ARG A C 1
ATOM 640 O O . ARG A 1 90 ? -1.385 7.873 -1.931 1.00 97.75 90 ARG A O 1
ATOM 647 N N . SER A 1 91 ? -2.737 6.206 -1.231 1.00 97.00 91 SER A N 1
ATOM 648 C CA . SER A 1 91 ? -1.818 5.702 -0.203 1.00 97.00 91 SER A CA 1
ATOM 649 C C . SER A 1 91 ? -0.529 5.176 -0.830 1.00 97.00 91 SER A C 1
ATOM 651 O O . SER A 1 91 ? 0.552 5.513 -0.360 1.00 97.00 91 SER A O 1
ATOM 653 N N . VAL A 1 92 ? -0.633 4.427 -1.933 1.00 98.06 92 VAL A N 1
ATOM 654 C CA . VAL A 1 92 ? 0.531 3.940 -2.691 1.00 98.06 92 VAL A CA 1
ATOM 655 C C . VAL A 1 92 ? 1.318 5.096 -3.306 1.00 98.06 92 VAL A C 1
ATOM 657 O O . VAL A 1 92 ? 2.530 5.182 -3.143 1.00 98.06 92 VAL A O 1
ATOM 660 N N . GLU A 1 93 ? 0.633 6.025 -3.967 1.00 98.06 93 GLU A N 1
ATOM 661 C CA . GLU A 1 93 ? 1.255 7.119 -4.716 1.00 98.06 93 GLU A CA 1
ATOM 662 C C . GLU A 1 93 ? 2.109 8.055 -3.853 1.00 98.06 93 GLU A C 1
ATOM 664 O O . GLU A 1 93 ? 3.140 8.554 -4.301 1.00 98.06 93 GLU A O 1
ATOM 669 N N . ARG A 1 94 ? 1.686 8.301 -2.610 1.00 96.50 94 ARG A N 1
ATOM 670 C CA . ARG A 1 94 ? 2.196 9.407 -1.784 1.00 96.50 94 ARG A CA 1
ATOM 671 C C . ARG A 1 94 ? 3.105 8.970 -0.640 1.00 96.50 94 ARG A C 1
ATOM 673 O O . ARG A 1 94 ? 3.564 9.823 0.113 1.00 96.50 94 ARG A O 1
ATOM 680 N N . HIS A 1 95 ? 3.359 7.671 -0.492 1.00 96.06 95 HIS A N 1
ATOM 681 C CA . HIS A 1 95 ? 4.024 7.127 0.696 1.00 96.06 95 HIS A CA 1
ATOM 682 C C . HIS A 1 95 ? 5.487 7.570 0.860 1.00 96.06 95 HIS A C 1
ATOM 684 O O . HIS A 1 95 ? 6.009 7.547 1.969 1.00 96.06 95 HIS A O 1
ATOM 690 N N . ILE A 1 96 ? 6.152 7.952 -0.233 1.00 90.25 96 ILE A N 1
ATOM 691 C CA . ILE A 1 96 ? 7.580 8.300 -0.234 1.00 90.25 96 ILE A CA 1
ATOM 692 C C . ILE A 1 96 ? 7.829 9.639 0.475 1.00 90.25 96 ILE A C 1
ATOM 694 O O . ILE A 1 96 ? 8.893 9.831 1.058 1.00 90.25 96 ILE A O 1
ATOM 698 N N . GLY A 1 97 ? 6.838 10.538 0.465 1.00 76.25 97 GLY A N 1
ATOM 699 C CA . GLY A 1 97 ? 7.004 11.921 0.904 1.00 76.25 97 GLY A CA 1
ATOM 700 C C . GLY A 1 97 ? 7.751 12.756 -0.140 1.00 76.25 97 GLY A C 1
ATOM 701 O O . GLY A 1 97 ? 8.775 12.340 -0.679 1.00 76.25 97 GLY A O 1
ATOM 702 N N . GLY A 1 98 ? 7.199 13.927 -0.447 1.00 52.69 98 GLY A N 1
ATOM 703 C CA . GLY A 1 98 ? 7.820 14.972 -1.260 1.00 52.69 98 GLY A CA 1
ATOM 704 C C . GLY A 1 98 ? 7.854 16.271 -0.479 1.00 52.69 98 GLY A C 1
ATOM 705 O O . GLY A 1 98 ? 6.916 16.473 0.328 1.00 52.69 98 GLY A O 1
#

pLDDT: mean 96.9, std 5.89, range [52.69, 98.81]

Secondary structure (DSSP, 8-state):
-PPPPHHHHHHHHHHTT--HHHHHHHHHHHHHHHHHHHHHHHTT----HHHHHHHHHHTTGGGGT-SS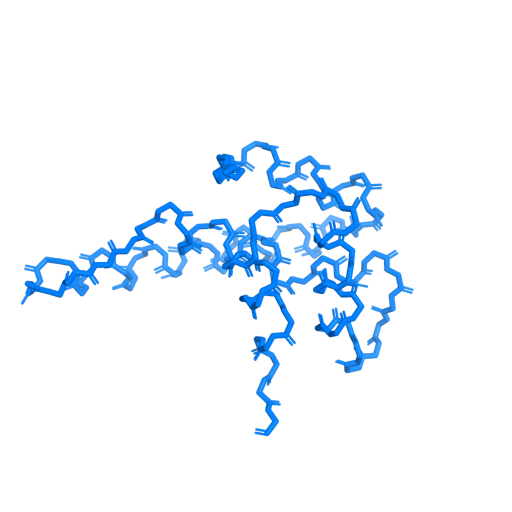TTHHHHHHHHHHHTT--HHHHHHHHHTT--

Foldseek 3Di:
DDQDDPVRLLVLLVVLQNDPVLQVQLVVQLVVQLVVQVVCVVVPDDGDNSLSNSLSNQLQSLNSPDPDPCSQVSSLVSCVVVVHDNSSSNSNNCVSDD

Sequence (98 aa):
MRLPGRGEALGILRGAGCGRGVVFHCERVAEVALRIAGELAGVGFEVDLELVEAGALLHDLGRGRTHGVDHGVVGGEMARGLGLPEAVARSVERHIGG